Protein AF-A0A529NX12-F1 (afdb_monomer_lite)

pLDDT: mean 88.35, std 10.64, range [47.75, 95.81]

Secondary structure (DSSP, 8-state):
-EEEEEEEEEETTEEEEEEEEEE--SSS------SSS---

Radius of gyration: 12.5 Å; chains: 1; bounding box: 28×16×32 Å

Structure (mmCIF, N/CA/C/O backbone):
data_AF-A0A529NX12-F1
#
_entry.id   AF-A0A529NX12-F1
#
loop_
_atom_site.group_PDB
_atom_site.id
_atom_site.type_symbol
_atom_site.label_atom_id
_atom_site.label_alt_id
_atom_site.label_comp_id
_atom_site.label_asym_id
_atom_site.label_entity_id
_atom_site.label_seq_id
_atom_site.pdbx_PDB_ins_code
_atom_site.Cartn_x
_atom_site.Cartn_y
_atom_site.Cartn_z
_atom_site.occupancy
_atom_site.B_iso_or_equiv
_atom_site.auth_seq_id
_atom_site.auth_comp_id
_atom_site.auth_asym_id
_atom_site.auth_atom_id
_atom_site.pdbx_PDB_model_num
ATOM 1 N N . MET A 1 1 ? 3.356 -4.612 -16.789 1.00 91.81 1 MET A N 1
ATOM 2 C CA . MET A 1 1 ? 2.323 -5.465 -16.152 1.00 91.81 1 MET A CA 1
ATOM 3 C C . MET A 1 1 ? 1.627 -4.654 -15.069 1.00 91.81 1 MET A C 1
ATOM 5 O O . MET A 1 1 ? 2.301 -3.856 -14.433 1.00 91.81 1 MET A O 1
ATOM 9 N N . VAL A 1 2 ? 0.316 -4.811 -14.874 1.00 93.12 2 VAL A N 1
ATOM 10 C CA . VAL A 1 2 ? -0.422 -4.129 -13.796 1.00 93.12 2 VAL A CA 1
ATOM 11 C C . VAL A 1 2 ? -0.973 -5.175 -12.832 1.00 93.12 2 VAL A C 1
ATOM 13 O O . VAL A 1 2 ? -1.670 -6.087 -13.269 1.00 93.12 2 VAL A O 1
ATOM 16 N N . ALA A 1 3 ? -0.668 -5.036 -11.544 1.00 95.31 3 ALA A N 1
ATOM 17 C CA . ALA A 1 3 ? -1.256 -5.829 -10.470 1.00 95.31 3 ALA A CA 1
ATOM 18 C C . ALA A 1 3 ? -2.267 -4.982 -9.687 1.00 95.31 3 ALA A C 1
ATOM 20 O O . ALA A 1 3 ? -2.077 -3.776 -9.518 1.00 95.31 3 ALA A O 1
ATOM 21 N N . ARG A 1 4 ? -3.348 -5.612 -9.221 1.00 95.56 4 ARG A N 1
ATOM 22 C CA . ARG A 1 4 ? -4.399 -4.976 -8.417 1.00 95.56 4 ARG A CA 1
ATOM 23 C C . ARG A 1 4 ? -4.613 -5.777 -7.145 1.00 95.56 4 ARG A C 1
ATOM 25 O O . ARG A 1 4 ? -4.717 -6.999 -7.215 1.00 95.56 4 ARG A O 1
ATOM 32 N N . VAL A 1 5 ? -4.698 -5.092 -6.011 1.00 95.44 5 VAL A N 1
ATOM 33 C CA . VAL A 1 5 ? -4.900 -5.713 -4.700 1.00 95.44 5 VAL A CA 1
ATOM 34 C C . VAL A 1 5 ? -5.967 -4.931 -3.946 1.00 95.44 5 VAL A C 1
ATOM 36 O O . VAL A 1 5 ? -5.839 -3.724 -3.765 1.00 95.44 5 VAL A O 1
ATOM 39 N N . ARG A 1 6 ? -7.009 -5.633 -3.494 1.00 95.81 6 ARG A N 1
ATOM 40 C CA . ARG A 1 6 ? -7.993 -5.100 -2.546 1.00 95.81 6 ARG A CA 1
ATOM 41 C C . ARG A 1 6 ? -7.473 -5.313 -1.138 1.00 95.81 6 ARG A C 1
ATOM 43 O O . ARG A 1 6 ? -7.144 -6.441 -0.780 1.00 95.81 6 ARG A O 1
ATOM 50 N N . THR A 1 7 ? -7.394 -4.247 -0.359 1.00 94.56 7 THR A N 1
ATOM 51 C CA . THR A 1 7 ? -6.908 -4.297 1.020 1.00 94.56 7 THR A CA 1
ATOM 52 C C . THR A 1 7 ? -7.583 -3.210 1.855 1.00 94.56 7 THR A C 1
ATOM 54 O O . THR A 1 7 ? -8.550 -2.587 1.416 1.00 94.56 7 THR A O 1
ATOM 57 N N . VAL A 1 8 ? -7.102 -3.002 3.075 1.00 93.56 8 VAL A N 1
ATOM 58 C CA . VAL A 1 8 ? -7.531 -1.928 3.966 1.00 93.56 8 VAL A CA 1
ATOM 59 C C . VAL A 1 8 ? -6.344 -1.052 4.356 1.00 93.56 8 VAL A C 1
ATOM 61 O O . VAL A 1 8 ? -5.209 -1.525 4.429 1.00 93.56 8 VAL A O 1
ATOM 64 N N . ALA A 1 9 ? -6.614 0.222 4.615 1.00 90.44 9 ALA A N 1
ATOM 65 C CA . ALA A 1 9 ? -5.701 1.146 5.271 1.00 90.44 9 ALA A CA 1
ATOM 66 C C . ALA A 1 9 ? -6.314 1.587 6.603 1.00 90.44 9 ALA A C 1
ATOM 68 O O . ALA A 1 9 ? -7.534 1.699 6.717 1.00 90.44 9 ALA A O 1
ATOM 69 N N . PHE A 1 10 ? -5.478 1.842 7.605 1.00 90.38 10 PHE A N 1
ATOM 70 C CA . PHE A 1 10 ? -5.947 2.345 8.892 1.00 90.38 10 PHE A CA 1
ATOM 71 C C . PHE A 1 10 ? -5.826 3.866 8.949 1.00 90.38 10 PHE A C 1
ATOM 73 O O . PHE A 1 10 ? -4.746 4.415 8.726 1.00 90.38 10 PHE A O 1
ATOM 80 N N . GLN A 1 11 ? -6.923 4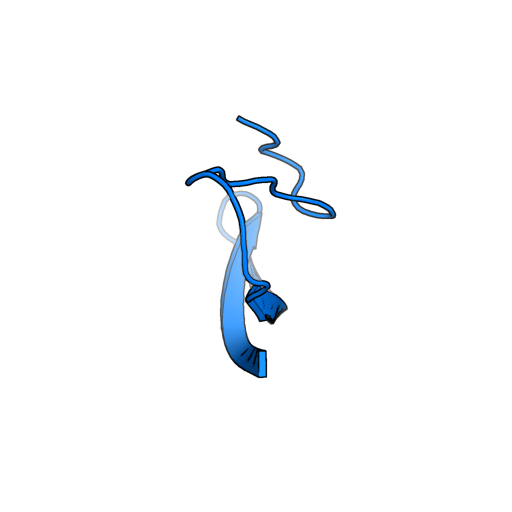.538 9.292 1.00 88.19 11 GLN A N 1
ATOM 81 C CA . GLN A 1 11 ? -6.928 5.942 9.690 1.00 88.19 11 GLN A CA 1
ATOM 82 C C . GLN A 1 11 ? -7.202 6.005 11.196 1.00 88.19 11 GLN A C 1
ATOM 84 O O . GLN A 1 11 ? -8.345 5.983 11.650 1.00 88.19 11 GLN A O 1
ATOM 89 N N . GLY A 1 12 ? -6.131 6.005 11.995 1.00 89.31 12 GLY A N 1
ATOM 90 C CA . GLY A 1 12 ? -6.244 5.807 13.441 1.00 89.31 12 GLY A CA 1
ATOM 91 C C . GLY A 1 12 ? -6.740 4.393 13.758 1.00 89.31 12 GLY A C 1
ATOM 92 O O . GLY A 1 12 ? -6.022 3.427 13.514 1.00 89.31 12 GLY A O 1
ATOM 93 N N . ILE A 1 13 ? -7.961 4.275 14.290 1.00 92.81 13 ILE A N 1
ATOM 94 C CA . ILE A 1 13 ? -8.605 2.988 14.621 1.00 92.81 13 ILE A CA 1
ATOM 95 C C . ILE A 1 13 ? -9.588 2.498 13.548 1.00 92.81 13 ILE A C 1
ATOM 97 O O . ILE A 1 13 ? -10.118 1.394 13.660 1.00 92.81 13 ILE A O 1
ATOM 101 N N . GLU A 1 14 ? -9.853 3.306 12.522 1.00 95.25 14 GLU A N 1
ATOM 102 C CA . GLU A 1 14 ? -10.816 2.974 11.473 1.00 95.25 14 GLU A CA 1
ATOM 103 C C . GLU A 1 14 ? -10.127 2.248 10.316 1.00 95.25 14 GLU A C 1
ATOM 105 O O . GLU A 1 14 ? -9.138 2.736 9.767 1.00 95.25 14 GLU A O 1
ATOM 110 N N . ALA A 1 15 ? -10.656 1.083 9.931 1.00 94.31 15 ALA A N 1
ATOM 111 C CA . ALA A 1 15 ? -10.213 0.346 8.752 1.00 94.31 15 ALA A CA 1
ATOM 112 C C . ALA A 1 15 ? -11.016 0.796 7.526 1.00 94.31 15 ALA A C 1
ATOM 114 O O . ALA A 1 15 ? 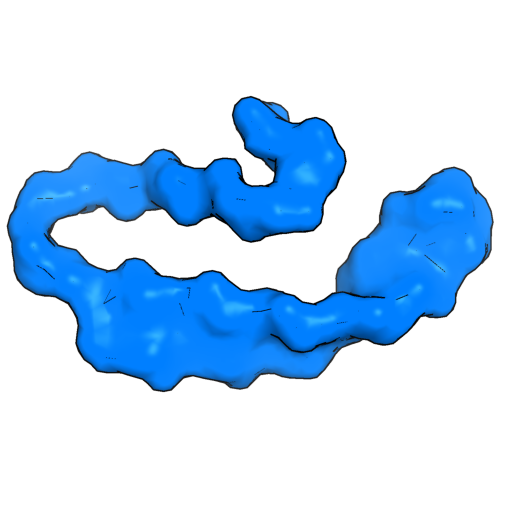-12.217 0.541 7.427 1.00 94.31 15 ALA A O 1
ATOM 115 N N . LEU A 1 16 ? -10.343 1.443 6.578 1.00 91.69 16 LEU A N 1
ATOM 116 C CA . LEU A 1 16 ? -10.938 1.929 5.339 1.00 91.69 16 LEU A CA 1
ATOM 117 C C . LEU A 1 16 ? -10.563 1.001 4.178 1.00 91.69 16 LEU A C 1
ATOM 119 O O . LEU A 1 16 ? -9.382 0.683 4.018 1.00 91.69 16 LEU A O 1
ATOM 123 N N . PRO A 1 17 ? -11.526 0.558 3.350 1.00 94.50 17 PRO A N 1
ATOM 124 C CA . PRO A 1 17 ? -11.223 -0.246 2.173 1.00 94.50 17 PRO A CA 1
ATOM 125 C C . PRO A 1 17 ? -10.442 0.586 1.150 1.00 94.50 17 PRO A C 1
ATOM 127 O O . PRO A 1 17 ? -10.814 1.718 0.843 1.00 94.50 17 PRO A O 1
ATOM 130 N N . VAL A 1 18 ? -9.372 0.014 0.600 1.00 91.50 18 VAL A N 1
ATOM 131 C CA . VAL A 1 18 ? -8.542 0.652 -0.427 1.00 91.50 18 VAL A CA 1
ATOM 132 C C . VAL A 1 18 ? -8.204 -0.326 -1.553 1.00 91.50 18 VAL A C 1
ATOM 134 O O . VAL A 1 18 ? -7.916 -1.505 -1.334 1.00 91.50 18 VAL A O 1
ATOM 137 N N . ASP A 1 19 ? -8.210 0.186 -2.780 1.00 93.44 19 ASP A N 1
ATOM 138 C CA . ASP A 1 19 ? -7.753 -0.530 -3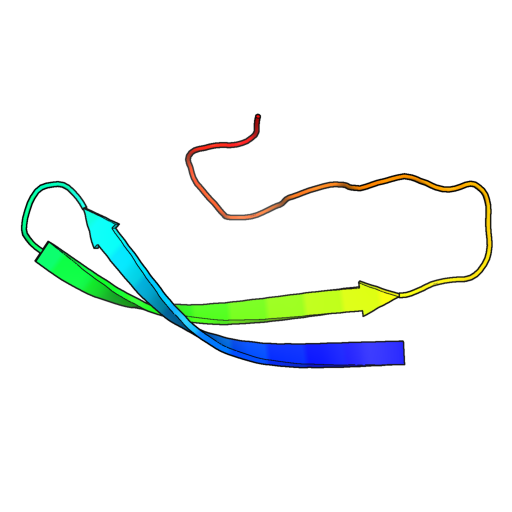.969 1.00 93.44 19 ASP A CA 1
ATOM 139 C C . ASP A 1 19 ? -6.346 -0.050 -4.340 1.00 93.44 19 ASP A C 1
ATOM 141 O O . ASP A 1 19 ? -6.139 1.106 -4.712 1.00 93.44 19 ASP A O 1
ATOM 145 N N . VAL A 1 20 ? -5.369 -0.952 -4.269 1.00 93.06 20 VAL A N 1
ATOM 146 C CA . VAL A 1 20 ? -3.976 -0.675 -4.629 1.00 93.06 20 VAL A CA 1
ATOM 147 C C . VAL A 1 20 ? -3.708 -1.148 -6.052 1.00 93.06 20 VAL A C 1
ATOM 149 O O . VAL A 1 20 ? -4.081 -2.259 -6.440 1.00 93.06 20 VAL A O 1
ATOM 152 N N . GLN A 1 21 ? -3.021 -0.312 -6.830 1.00 93.31 21 GLN A N 1
ATOM 153 C CA . GLN A 1 21 ? -2.576 -0.636 -8.183 1.00 93.31 21 GLN A CA 1
ATOM 154 C C . GLN A 1 21 ? -1.060 -0.500 -8.280 1.00 93.31 21 GLN A C 1
ATOM 156 O O . GLN A 1 21 ? -0.498 0.527 -7.908 1.00 93.31 21 GLN A O 1
ATOM 161 N N . VAL A 1 22 ? -0.404 -1.531 -8.811 1.00 93.81 22 VAL A N 1
ATOM 162 C CA . VAL A 1 22 ? 1.047 -1.551 -9.018 1.00 93.81 22 VAL A CA 1
ATOM 163 C C . VAL A 1 22 ? 1.333 -1.697 -10.501 1.00 93.81 22 VAL A C 1
ATOM 165 O O . VAL A 1 22 ? 0.911 -2.667 -11.133 1.00 93.81 22 VAL A O 1
ATOM 168 N N . MET A 1 23 ? 2.074 -0.741 -11.054 1.00 93.44 23 MET A N 1
ATOM 169 C CA . MET A 1 23 ? 2.592 -0.813 -12.414 1.00 93.44 23 MET A CA 1
ATOM 170 C C . MET A 1 23 ? 4.039 -1.307 -12.384 1.00 93.44 23 MET A C 1
ATOM 172 O O . MET A 1 23 ? 4.902 -0.696 -11.766 1.00 93.44 23 MET A O 1
ATOM 176 N N . ILE A 1 24 ? 4.297 -2.408 -13.084 1.00 93.38 24 ILE A N 1
ATOM 177 C CA . ILE A 1 24 ? 5.625 -2.998 -13.254 1.00 93.38 24 ILE A CA 1
ATOM 178 C C . ILE A 1 24 ? 6.084 -2.726 -14.686 1.00 93.38 24 ILE A C 1
ATOM 180 O O . ILE A 1 24 ? 5.411 -3.138 -15.642 1.00 93.38 24 ILE A O 1
ATOM 184 N N . ALA A 1 25 ? 7.231 -2.065 -14.823 1.00 93.50 25 ALA A N 1
ATOM 185 C CA . ALA A 1 25 ? 7.848 -1.713 -16.097 1.00 93.50 25 ALA A CA 1
ATOM 186 C C . ALA A 1 25 ? 9.335 -2.130 -16.126 1.00 93.50 25 ALA A C 1
ATOM 188 O O . ALA A 1 25 ? 9.965 -2.193 -15.069 1.00 93.50 25 ALA A O 1
ATOM 189 N N . PRO A 1 26 ? 9.911 -2.425 -17.308 1.00 93.94 26 PRO A N 1
ATOM 190 C CA . PRO A 1 26 ? 11.347 -2.663 -17.452 1.00 93.94 26 PRO A CA 1
ATOM 191 C C . PRO A 1 26 ? 12.171 -1.418 -17.099 1.00 93.94 26 PRO A C 1
ATOM 193 O O . PRO A 1 26 ? 11.748 -0.297 -17.377 1.00 93.94 26 PRO A O 1
ATOM 196 N N . GLY A 1 27 ? 13.371 -1.604 -16.545 1.00 91.94 27 GLY A N 1
ATOM 197 C CA . GLY A 1 27 ? 14.277 -0.501 -16.223 1.00 91.94 27 GLY A CA 1
ATO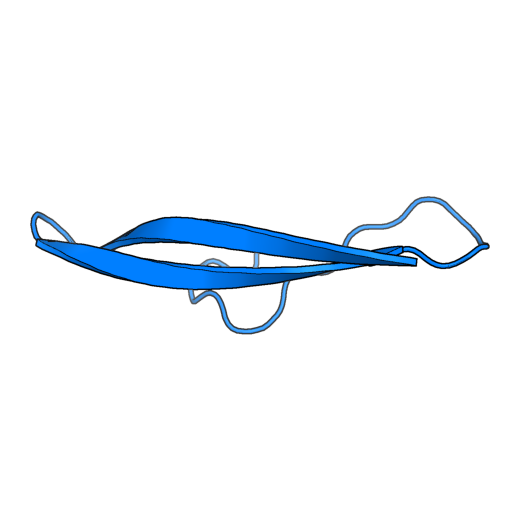M 198 C C . 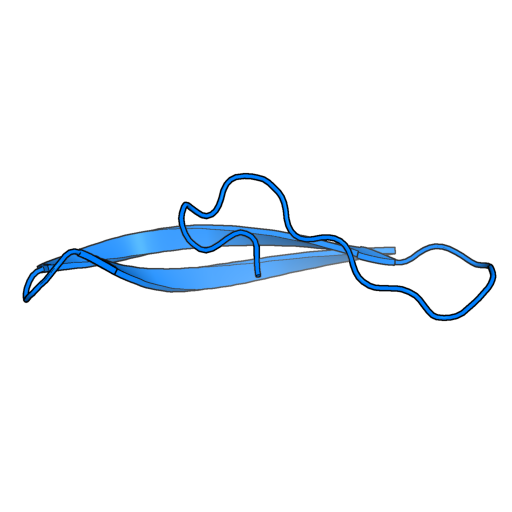GLY A 1 27 ? 15.152 -0.779 -15.005 1.00 91.94 27 GLY A C 1
ATOM 199 O O . GLY A 1 27 ? 15.335 -1.927 -14.601 1.00 91.94 27 GLY A O 1
ATOM 200 N N . LYS A 1 28 ? 15.705 0.289 -14.421 1.00 90.25 28 LYS A N 1
ATOM 201 C CA . LYS A 1 28 ? 16.423 0.215 -13.140 1.00 90.25 28 LYS A CA 1
ATOM 2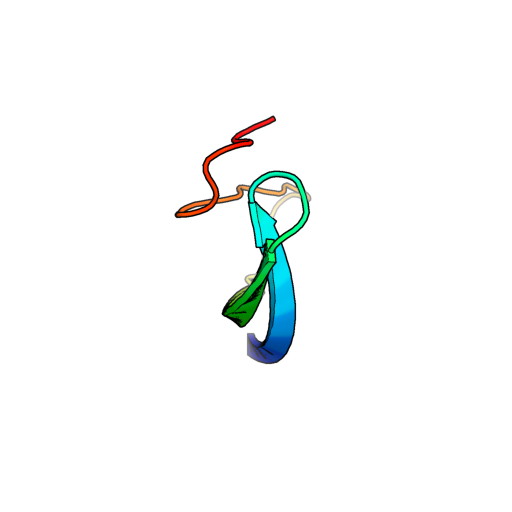02 C C . LYS A 1 28 ? 15.442 -0.083 -12.006 1.00 90.25 28 LYS A C 1
ATOM 204 O O . LYS A 1 28 ? 14.308 0.387 -12.031 1.00 90.25 28 LYS A O 1
ATOM 209 N N . VAL A 1 29 ? 15.904 -0.820 -10.998 1.00 91.69 29 VAL A N 1
ATOM 210 C CA . VAL A 1 29 ? 15.125 -1.074 -9.782 1.00 91.69 29 VAL A CA 1
ATOM 211 C C . VAL A 1 29 ? 14.839 0.253 -9.083 1.00 91.69 29 VAL A C 1
ATOM 213 O O . VAL A 1 29 ? 15.754 1.019 -8.784 1.00 91.69 29 VAL A O 1
ATOM 216 N N . GLY A 1 30 ? 13.562 0.509 -8.831 1.00 90.25 30 GLY A N 1
ATOM 217 C CA . GLY A 1 30 ? 13.075 1.677 -8.118 1.00 90.25 30 GLY A CA 1
ATOM 218 C C . GLY A 1 30 ? 11.619 1.471 -7.720 1.00 90.25 30 GLY A C 1
ATOM 219 O O . GLY A 1 30 ? 10.895 0.706 -8.358 1.00 90.25 30 GLY A O 1
ATOM 220 N N . MET A 1 31 ? 11.201 2.141 -6.652 1.00 90.50 31 MET A N 1
ATOM 221 C CA . MET A 1 31 ? 9.828 2.120 -6.163 1.00 90.50 31 MET A CA 1
ATOM 222 C C . MET A 1 31 ? 9.374 3.558 -5.937 1.00 90.50 31 MET A C 1
ATOM 224 O O . MET A 1 31 ? 10.091 4.353 -5.336 1.00 90.50 31 MET A O 1
ATOM 228 N N . GLN A 1 32 ? 8.187 3.887 -6.436 1.00 88.19 32 GLN A N 1
ATOM 229 C CA . GLN A 1 32 ? 7.513 5.147 -6.152 1.00 88.19 32 GLN A CA 1
ATOM 230 C C . GLN A 1 32 ? 6.085 4.846 -5.719 1.00 88.19 32 GLN A C 1
ATOM 232 O O . GLN A 1 32 ? 5.376 4.094 -6.386 1.00 88.19 32 GLN A O 1
ATOM 237 N N . ILE A 1 33 ? 5.679 5.448 -4.604 1.00 88.62 33 ILE A N 1
ATOM 238 C CA . ILE A 1 33 ? 4.335 5.324 -4.046 1.00 88.62 33 ILE A CA 1
ATOM 239 C C . ILE A 1 33 ? 3.605 6.647 -4.276 1.00 88.62 33 ILE A C 1
ATOM 241 O O . ILE A 1 33 ? 4.126 7.732 -4.014 1.00 88.62 33 ILE A O 1
ATOM 245 N N . VAL A 1 34 ? 2.383 6.560 -4.794 1.00 85.38 34 VAL A N 1
ATOM 246 C CA . VAL A 1 34 ? 1.520 7.711 -5.072 1.00 85.38 34 VAL A CA 1
ATOM 247 C C . VAL A 1 34 ? 0.138 7.470 -4.476 1.00 85.38 34 VAL A C 1
ATOM 249 O O . VAL A 1 34 ? -0.340 6.342 -4.447 1.00 85.38 34 VAL A O 1
ATOM 252 N N . GLY A 1 35 ? -0.505 8.531 -3.990 1.00 80.94 35 GLY A N 1
ATOM 253 C CA . GLY A 1 35 ? -1.878 8.476 -3.477 1.00 80.94 35 GLY A CA 1
ATOM 254 C C . GLY A 1 35 ? -2.040 8.005 -2.027 1.00 80.94 35 GLY A C 1
ATOM 255 O O . GLY A 1 35 ? -3.073 8.307 -1.443 1.00 80.94 35 GLY A O 1
ATOM 256 N N . LEU A 1 36 ? -1.044 7.349 -1.416 1.00 77.06 36 LEU A N 1
ATOM 257 C CA . LEU A 1 36 ? -1.036 7.147 0.038 1.00 77.06 36 LEU A CA 1
ATOM 258 C C . LEU A 1 36 ? -0.484 8.389 0.763 1.00 77.06 36 LEU A C 1
ATOM 260 O O . LEU A 1 36 ? 0.413 9.045 0.228 1.00 77.06 36 LEU A O 1
ATOM 264 N N . PRO A 1 37 ? -1.011 8.721 1.958 1.00 66.00 37 PRO A N 1
ATOM 265 C CA . PRO A 1 37 ? -0.548 9.862 2.748 1.00 66.00 37 PRO A CA 1
ATOM 266 C C . PRO A 1 37 ? 0.894 9.689 3.244 1.00 66.00 37 PRO A C 1
ATOM 268 O O . PRO A 1 37 ? 1.631 10.669 3.306 1.00 66.00 37 PRO A O 1
ATOM 271 N N . ASP A 1 38 ? 1.314 8.453 3.521 1.00 68.12 38 ASP A N 1
ATOM 272 C CA . ASP A 1 38 ? 2.673 8.125 3.957 1.00 68.12 38 ASP A CA 1
ATOM 273 C C . ASP A 1 38 ? 3.602 7.911 2.752 1.00 68.12 38 ASP A C 1
ATOM 275 O O . ASP A 1 38 ? 3.992 6.797 2.408 1.00 68.12 38 ASP A O 1
ATOM 279 N N . LYS A 1 39 ? 3.884 8.990 2.013 1.00 55.84 39 LYS A N 1
ATOM 280 C CA . LYS A 1 39 ? 4.850 8.981 0.899 1.00 55.84 39 LYS A CA 1
ATOM 281 C C . LYS A 1 39 ? 6.307 8.901 1.406 1.00 55.84 39 LYS A C 1
ATOM 283 O O . LYS A 1 39 ? 7.102 9.748 1.003 1.00 55.84 39 LYS A O 1
ATOM 288 N N . ALA A 1 40 ? 6.665 7.947 2.268 1.00 47.75 40 ALA A N 1
ATOM 289 C CA . ALA A 1 40 ? 8.058 7.571 2.558 1.00 47.75 40 ALA A CA 1
ATOM 290 C C . ALA A 1 40 ? 8.141 6.355 3.486 1.00 47.75 40 ALA A C 1
ATOM 292 O O . ALA A 1 40 ? 7.941 6.535 4.702 1.00 47.75 40 ALA A O 1
#

Sequence (40 aa):
MVARVRTVAFQGIEALPVDVQVMIAPGKVGMQIVGLPDKA

Foldseek 3Di:
DKDKDWDWDDPDPDTHIDIDIDDDDDDDDDDFDPDDPPRD